Protein AF-A0A9Q6PT42-F1 (afdb_monomer_lite)

Sequence (121 aa):
MTYSHLHYINTSYSLQDLCFAALAHQQTSYFKNTTYASDKLLELLNSPTYSALALKICPPNGKDVRTRDLRHYACHGHEDDYKKSDSGLFLNAVDKKNEKLFRVMYLFDCLVRSPCQTRIY

Structure (mmCIF, N/CA/C/O backbone):
data_AF-A0A9Q6PT42-F1
#
_entry.id   AF-A0A9Q6PT42-F1
#
loop_
_atom_site.group_PDB
_atom_site.id
_atom_site.type_symbol
_atom_site.label_atom_id
_atom_site.label_alt_id
_atom_site.label_comp_id
_atom_site.label_asym_id
_atom_site.label_entity_id
_atom_site.label_seq_id
_atom_site.pdbx_PDB_ins_code
_atom_site.Cartn_x
_atom_site.Cartn_y
_atom_site.Cartn_z
_atom_site.occupancy
_atom_site.B_iso_or_equiv
_atom_site.auth_seq_id
_atom_site.auth_comp_id
_atom_site.auth_asym_id
_atom_site.auth_atom_id
_atom_site.pdbx_PDB_model_num
ATOM 1 N N . MET A 1 1 ? 7.443 31.179 -5.798 1.00 32.47 1 MET A N 1
ATOM 2 C CA . MET A 1 1 ? 5.988 31.015 -5.601 1.00 32.47 1 MET A CA 1
ATOM 3 C C . MET A 1 1 ? 5.565 29.715 -6.263 1.00 32.47 1 MET A C 1
ATOM 5 O O . MET A 1 1 ? 5.899 29.479 -7.414 1.00 32.47 1 MET A O 1
ATOM 9 N N . THR A 1 2 ? 4.970 28.838 -5.465 1.00 45.47 2 THR A N 1
ATOM 10 C CA . THR A 1 2 ? 4.731 27.404 -5.673 1.00 45.47 2 THR A CA 1
ATOM 11 C C . THR A 1 2 ? 3.389 27.149 -6.356 1.00 45.47 2 THR A C 1
ATOM 13 O O . THR A 1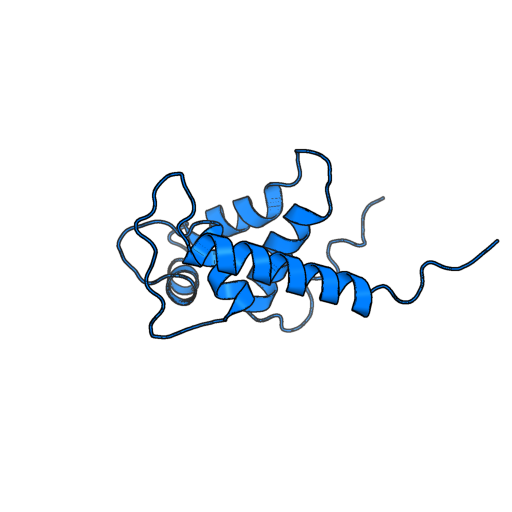 2 ? 2.368 27.314 -5.702 1.00 45.47 2 THR A O 1
ATOM 16 N N . TYR A 1 3 ? 3.372 26.716 -7.622 1.00 38.09 3 TYR A N 1
ATOM 17 C CA . TYR A 1 3 ? 2.129 26.283 -8.293 1.00 38.09 3 TYR A CA 1
ATOM 18 C C . TYR A 1 3 ? 2.316 25.153 -9.323 1.00 38.09 3 TYR A C 1
ATOM 20 O O . TYR A 1 3 ? 1.521 25.011 -10.242 1.00 38.09 3 TYR A O 1
ATOM 28 N N . SER A 1 4 ? 3.326 24.297 -9.164 1.00 41.16 4 SER A N 1
ATOM 29 C CA . SER A 1 4 ? 3.508 23.114 -10.029 1.00 41.16 4 SER A CA 1
ATOM 30 C C . SER A 1 4 ? 3.043 21.799 -9.385 1.00 41.16 4 SER A C 1
ATOM 32 O O . SER A 1 4 ? 2.838 20.819 -10.088 1.00 41.16 4 SER A O 1
ATOM 34 N N . HIS A 1 5 ? 2.820 21.764 -8.065 1.00 43.16 5 HIS A N 1
ATOM 35 C CA . HIS A 1 5 ? 2.517 20.520 -7.333 1.00 43.16 5 HIS A CA 1
ATOM 36 C C . HIS A 1 5 ? 1.027 20.148 -7.271 1.00 43.16 5 HIS A C 1
ATOM 38 O O . HIS A 1 5 ? 0.699 19.006 -6.968 1.00 43.16 5 HIS A O 1
ATOM 44 N N . LEU A 1 6 ? 0.120 21.079 -7.585 1.00 40.19 6 LEU A N 1
ATOM 45 C CA . LEU A 1 6 ? -1.329 20.824 -7.583 1.00 40.19 6 LEU A CA 1
ATOM 46 C C . LEU A 1 6 ? -1.883 20.420 -8.956 1.00 40.19 6 LEU A C 1
ATOM 48 O O . LEU A 1 6 ? -3.043 20.032 -9.056 1.00 40.19 6 LEU A O 1
ATOM 52 N N . HIS A 1 7 ? -1.055 20.432 -10.004 1.00 39.53 7 HIS A N 1
ATOM 53 C CA . HIS A 1 7 ? -1.485 20.033 -11.345 1.00 39.53 7 HIS A CA 1
ATOM 54 C C . HIS A 1 7 ? -1.562 18.505 -11.537 1.00 39.53 7 HIS A C 1
ATOM 56 O O . HIS A 1 7 ? -1.942 18.041 -12.608 1.00 39.53 7 HIS A O 1
ATOM 62 N N . TYR A 1 8 ? -1.224 17.722 -10.505 1.00 45.16 8 TYR A N 1
ATOM 63 C CA . TYR A 1 8 ? -1.304 16.260 -10.530 1.00 45.16 8 TYR A CA 1
ATOM 64 C C . TYR A 1 8 ? -2.700 15.727 -10.162 1.00 45.16 8 TYR A C 1
ATOM 66 O O . TYR A 1 8 ? -2.993 14.570 -10.412 1.00 45.16 8 TYR A O 1
ATOM 74 N N . ILE A 1 9 ? -3.589 16.534 -9.569 1.00 43.75 9 ILE A N 1
ATOM 75 C CA . ILE A 1 9 ? -4.862 16.020 -9.016 1.00 43.75 9 ILE A CA 1
ATOM 76 C C . ILE A 1 9 ? -6.035 16.161 -10.006 1.00 43.75 9 ILE A C 1
ATOM 78 O O . ILE A 1 9 ? -7.144 15.723 -9.718 1.00 43.75 9 ILE A O 1
ATOM 82 N N . ASN A 1 10 ? -5.824 16.717 -11.205 1.00 49.84 10 ASN A N 1
ATOM 83 C CA . ASN A 1 10 ? -6.916 16.946 -12.152 1.00 49.84 10 ASN A CA 1
ATOM 84 C C . ASN A 1 10 ? -6.737 16.156 -13.453 1.00 49.84 10 ASN A C 1
ATOM 86 O O . ASN A 1 10 ? -6.092 16.643 -14.372 1.00 49.84 10 ASN A O 1
ATOM 90 N N . THR A 1 11 ? -7.262 14.922 -13.451 1.00 40.72 11 THR A N 1
ATOM 91 C CA . THR A 1 11 ? -8.186 14.301 -14.431 1.00 40.72 11 THR A CA 1
ATOM 92 C C . THR A 1 11 ? -8.125 12.770 -14.272 1.00 40.72 11 THR A C 1
ATOM 94 O O . THR A 1 11 ? -7.146 12.150 -14.664 1.00 40.72 11 THR A O 1
ATOM 97 N N . SER A 1 12 ? -9.167 12.166 -13.686 1.00 53.75 12 SER A N 1
ATOM 98 C CA . SER A 1 12 ? -9.442 10.710 -13.659 1.00 53.75 12 SER A CA 1
ATOM 99 C C . SER A 1 12 ? -8.320 9.772 -13.179 1.00 53.75 12 SER A C 1
ATOM 101 O O . SER A 1 12 ? -8.078 8.734 -13.789 1.00 53.75 12 SER A O 1
ATOM 103 N N . TYR A 1 13 ? -7.654 10.090 -12.069 1.00 65.38 13 TYR A N 1
ATOM 104 C CA . TYR A 1 13 ? -6.670 9.181 -11.473 1.00 65.38 13 TYR A CA 1
ATOM 105 C C . TYR A 1 13 ? -7.349 8.034 -10.718 1.00 65.38 13 TYR A C 1
ATOM 107 O O . TYR A 1 13 ? -8.258 8.256 -9.911 1.00 65.38 13 TYR A O 1
ATOM 115 N N . SER A 1 14 ? -6.904 6.800 -10.968 1.00 85.38 14 SER A N 1
ATOM 116 C CA . SER A 1 14 ? -7.358 5.639 -10.204 1.00 85.38 14 SER A CA 1
ATOM 117 C C . SER A 1 14 ? -6.853 5.722 -8.756 1.00 85.38 14 SER A C 1
ATOM 119 O O . SER A 1 14 ? -5.872 6.403 -8.453 1.00 85.38 14 SER A O 1
ATOM 121 N N . LEU A 1 15 ? -7.489 4.993 -7.828 1.00 86.12 15 LEU A N 1
ATOM 122 C CA . LEU A 1 15 ? -6.986 4.888 -6.448 1.00 86.12 15 LEU A CA 1
ATOM 123 C C . LEU A 1 15 ? -5.540 4.356 -6.414 1.00 86.12 15 LEU A C 1
ATOM 125 O O . LEU A 1 15 ? -4.776 4.699 -5.514 1.00 86.12 15 LEU A O 1
ATOM 129 N N . GLN A 1 16 ? -5.163 3.539 -7.403 1.00 89.25 16 GLN A N 1
ATOM 130 C CA . GLN A 1 16 ? -3.814 3.001 -7.551 1.00 89.25 16 GLN A CA 1
ATOM 131 C C . GLN A 1 16 ? -2.820 4.112 -7.897 1.00 89.25 16 GLN A C 1
ATOM 133 O O . GLN A 1 16 ? -1.783 4.221 -7.242 1.00 89.25 16 GLN A O 1
ATOM 138 N N . ASP A 1 17 ? -3.175 4.987 -8.841 1.00 85.75 17 ASP A N 1
ATOM 139 C CA . ASP A 1 17 ? -2.356 6.147 -9.211 1.00 85.75 17 ASP A CA 1
ATOM 140 C C . ASP A 1 17 ? -2.204 7.126 -8.046 1.00 85.75 17 ASP A C 1
ATOM 142 O O . ASP A 1 17 ? -1.112 7.638 -7.804 1.00 85.75 17 ASP A O 1
ATOM 146 N N . LEU A 1 18 ? -3.274 7.344 -7.273 1.00 86.69 18 LEU A N 1
ATOM 147 C CA . LEU A 1 18 ? -3.221 8.179 -6.074 1.00 86.69 18 LEU A CA 1
ATOM 148 C C . LEU A 1 18 ? -2.232 7.614 -5.042 1.00 86.69 18 LEU A C 1
ATOM 150 O O . LEU A 1 18 ? -1.420 8.360 -4.492 1.00 86.69 18 LEU A O 1
ATOM 154 N N . CYS A 1 19 ? -2.267 6.297 -4.804 1.00 88.50 19 CYS A N 1
ATOM 155 C CA . CYS A 1 19 ? -1.316 5.627 -3.915 1.00 88.50 19 CYS A CA 1
ATOM 156 C C . CYS A 1 19 ? 0.117 5.751 -4.444 1.00 88.50 19 CYS A C 1
ATOM 158 O O . CYS A 1 19 ? 1.033 6.067 -3.681 1.00 88.50 19 CYS A O 1
ATOM 160 N N . PHE A 1 20 ? 0.311 5.538 -5.748 1.00 86.81 20 PHE A N 1
ATOM 161 C CA . PHE A 1 20 ? 1.615 5.660 -6.388 1.00 86.81 20 PHE A CA 1
ATOM 162 C C . PHE A 1 20 ? 2.174 7.076 -6.246 1.00 86.81 20 PHE A C 1
ATOM 164 O O . PHE A 1 20 ? 3.300 7.241 -5.789 1.00 86.81 20 PHE A O 1
ATOM 171 N N . ALA A 1 21 ? 1.379 8.099 -6.552 1.00 83.44 21 ALA A N 1
ATOM 172 C CA . ALA A 1 21 ? 1.779 9.498 -6.478 1.00 83.44 21 ALA A CA 1
ATOM 173 C C . ALA A 1 21 ? 2.124 9.944 -5.054 1.00 83.44 21 ALA A C 1
ATOM 175 O O . ALA A 1 21 ? 3.158 10.580 -4.836 1.00 83.44 21 ALA A O 1
ATOM 176 N N . ALA A 1 22 ? 1.294 9.565 -4.076 1.00 83.88 22 ALA A N 1
ATOM 177 C CA . ALA A 1 22 ? 1.534 9.876 -2.670 1.00 83.88 22 ALA A CA 1
ATOM 178 C C . ALA A 1 22 ? 2.858 9.274 -2.169 1.00 83.88 22 ALA A C 1
ATOM 180 O O . ALA A 1 22 ? 3.590 9.924 -1.422 1.00 83.88 22 ALA A O 1
ATOM 181 N N . LEU A 1 23 ? 3.194 8.058 -2.614 1.00 83.56 23 LEU A N 1
ATOM 182 C CA . LEU A 1 23 ? 4.443 7.370 -2.271 1.00 83.56 23 LEU A CA 1
ATOM 183 C C . LEU A 1 23 ? 5.649 7.854 -3.095 1.00 83.56 23 LEU A C 1
ATOM 185 O O . LEU A 1 23 ? 6.767 7.901 -2.588 1.00 83.56 23 LEU A O 1
ATOM 189 N N . ALA A 1 24 ? 5.451 8.223 -4.358 1.00 78.88 24 ALA A N 1
ATOM 190 C CA . ALA A 1 24 ? 6.487 8.766 -5.234 1.00 78.88 24 ALA A CA 1
ATOM 191 C C . ALA A 1 24 ? 6.992 10.119 -4.716 1.00 78.88 24 ALA A C 1
ATOM 193 O O . ALA A 1 24 ? 8.199 10.368 -4.686 1.00 78.88 24 ALA A O 1
ATOM 194 N N . HIS A 1 25 ? 6.081 10.949 -4.200 1.00 66.62 25 HIS A N 1
ATOM 195 C CA . HIS A 1 25 ? 6.414 12.214 -3.545 1.00 66.62 25 HIS A CA 1
ATOM 196 C C . HIS A 1 25 ? 7.330 12.034 -2.318 1.00 66.62 25 HIS A C 1
ATOM 198 O O . HIS A 1 25 ? 8.057 12.952 -1.949 1.00 66.62 25 HIS A O 1
ATOM 204 N N . GLN A 1 26 ? 7.339 10.848 -1.703 1.00 62.97 26 GLN A N 1
ATOM 205 C CA . GLN A 1 26 ? 8.213 10.521 -0.576 1.00 62.97 26 GLN A CA 1
ATOM 206 C C . GLN A 1 26 ? 9.667 10.231 -1.010 1.00 62.97 26 GLN A C 1
ATOM 208 O O . GLN A 1 26 ? 10.580 10.331 -0.192 1.00 62.97 26 GLN A O 1
ATOM 213 N N . GLN A 1 27 ? 9.909 9.859 -2.277 1.00 54.03 27 GLN A N 1
ATOM 214 C CA . GLN A 1 27 ? 11.229 9.427 -2.770 1.00 54.03 27 GLN A CA 1
ATOM 215 C C . GLN A 1 27 ? 12.051 10.514 -3.479 1.00 54.03 27 GLN A C 1
ATOM 217 O O . GLN A 1 27 ? 13.260 10.344 -3.628 1.00 54.03 27 GLN A O 1
ATOM 222 N N . THR A 1 28 ? 11.451 11.633 -3.893 1.00 49.78 28 THR A N 1
ATOM 223 C CA . THR A 1 28 ? 12.165 12.742 -4.563 1.00 49.78 28 THR A CA 1
ATOM 224 C C . THR A 1 28 ? 13.122 13.498 -3.639 1.00 49.78 28 THR A C 1
ATOM 226 O O . THR A 1 28 ? 14.028 14.182 -4.114 1.00 49.78 28 THR A O 1
ATOM 229 N N . SER A 1 29 ? 12.962 13.389 -2.320 1.00 43.06 29 SER A N 1
ATOM 230 C CA . SER A 1 29 ? 13.798 14.103 -1.362 1.00 43.06 29 SER A CA 1
ATOM 231 C C . SER A 1 29 ? 14.830 13.179 -0.721 1.00 43.06 29 SER A C 1
ATOM 233 O O . SER A 1 29 ? 14.538 12.438 0.214 1.00 43.06 29 SER A O 1
ATOM 235 N N . TYR A 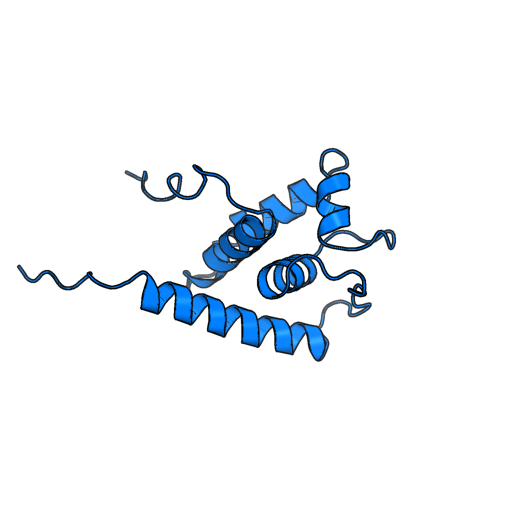1 30 ? 16.089 13.356 -1.116 1.00 43.53 30 TYR A N 1
ATOM 236 C CA . TYR A 1 30 ? 17.273 12.958 -0.339 1.00 43.53 30 TYR A CA 1
ATOM 237 C C . TYR A 1 30 ? 17.344 13.629 1.059 1.00 43.53 30 TYR A C 1
ATOM 239 O O . TYR A 1 30 ? 18.272 13.377 1.825 1.00 43.53 30 TYR A O 1
ATOM 247 N N . PHE A 1 31 ? 16.362 14.467 1.419 1.00 37.91 31 PHE A N 1
ATOM 248 C CA . PHE A 1 31 ? 16.264 15.202 2.676 1.00 37.91 31 PHE A CA 1
ATOM 249 C C . PHE A 1 31 ? 15.002 14.809 3.465 1.00 37.91 31 PHE A C 1
ATOM 251 O O . PHE A 1 31 ? 13.892 14.773 2.947 1.00 37.91 31 PHE A O 1
ATOM 258 N N . LYS A 1 32 ? 15.213 14.533 4.752 1.00 40.66 32 LYS A N 1
ATOM 259 C CA . LYS A 1 32 ? 14.377 13.828 5.743 1.00 40.66 32 LYS A CA 1
ATOM 260 C C . LYS A 1 32 ? 12.935 14.315 6.044 1.00 40.66 32 LYS A C 1
ATOM 262 O O . LYS A 1 32 ? 12.384 13.817 7.014 1.00 40.66 32 LYS A O 1
ATOM 267 N N . ASN A 1 33 ? 12.286 15.205 5.282 1.00 41.34 33 ASN A N 1
ATOM 268 C CA . ASN A 1 33 ? 11.073 15.904 5.774 1.00 41.34 33 ASN A CA 1
ATOM 269 C C . ASN A 1 33 ? 9.828 15.950 4.849 1.00 41.34 33 ASN A C 1
ATOM 271 O O . ASN A 1 33 ? 8.969 16.804 5.046 1.00 41.34 33 ASN A O 1
ATOM 275 N N . THR A 1 34 ? 9.657 15.057 3.871 1.00 45.34 34 THR A N 1
ATOM 276 C CA . THR A 1 34 ? 8.455 15.043 2.991 1.00 45.34 34 THR A CA 1
ATOM 277 C C . THR A 1 34 ? 7.508 13.864 3.247 1.00 45.34 34 THR A C 1
ATOM 279 O O . THR A 1 34 ? 6.785 13.423 2.356 1.00 45.34 34 THR A O 1
ATOM 282 N N . THR A 1 35 ? 7.434 13.393 4.492 1.00 54.53 35 THR A N 1
ATOM 283 C CA . THR A 1 35 ? 6.488 12.360 4.961 1.00 54.53 35 THR A CA 1
ATOM 284 C C . THR A 1 35 ? 5.006 12.762 4.802 1.00 54.53 35 THR A C 1
ATOM 286 O O . THR A 1 35 ? 4.110 11.948 4.970 1.00 54.53 35 THR A O 1
ATOM 289 N N . TYR A 1 36 ? 4.714 14.008 4.414 1.00 67.25 36 TYR A N 1
ATOM 290 C CA . TYR A 1 36 ? 3.377 14.595 4.497 1.00 67.25 36 TYR A CA 1
ATOM 291 C C . TYR A 1 36 ? 2.310 13.921 3.620 1.00 67.25 36 TYR A C 1
ATOM 293 O O . TYR A 1 36 ? 1.202 13.700 4.093 1.00 67.25 36 TYR A O 1
ATOM 301 N N . ALA A 1 37 ? 2.601 13.594 2.357 1.00 77.00 37 ALA A N 1
ATOM 302 C CA . ALA A 1 37 ? 1.561 13.132 1.428 1.00 77.00 37 ALA A CA 1
ATOM 303 C C . ALA A 1 37 ? 1.095 11.699 1.731 1.00 77.00 37 ALA A C 1
ATOM 305 O O . ALA A 1 37 ? -0.106 11.442 1.808 1.00 77.00 37 ALA A O 1
ATOM 306 N N . SER A 1 38 ? 2.039 10.777 1.948 1.00 80.88 38 SER A N 1
ATOM 307 C CA . SER A 1 38 ? 1.725 9.402 2.339 1.00 80.88 38 SER A CA 1
ATOM 308 C C . SER A 1 38 ? 1.085 9.345 3.722 1.00 80.88 38 SER A C 1
ATOM 310 O O . SER A 1 38 ? 0.114 8.617 3.897 1.00 80.88 38 SER A O 1
ATOM 312 N N . ASP A 1 39 ? 1.575 10.132 4.684 1.00 85.62 39 ASP A N 1
ATOM 313 C CA . ASP A 1 39 ? 1.027 10.132 6.043 1.00 85.62 39 ASP A CA 1
ATOM 314 C C . ASP A 1 39 ? -0.384 10.715 6.068 1.00 85.62 39 ASP A C 1
ATOM 316 O O . ASP A 1 39 ? -1.264 10.149 6.710 1.00 85.62 39 ASP A O 1
ATOM 320 N N . LYS A 1 40 ? -0.642 11.787 5.305 1.00 86.50 40 LYS A N 1
ATOM 321 C CA . LYS A 1 40 ? -1.994 12.337 5.154 1.00 86.50 40 LYS A CA 1
ATOM 322 C C . LYS A 1 40 ? -2.935 11.370 4.457 1.00 86.50 40 LYS A C 1
ATOM 324 O O . LYS A 1 40 ? -4.085 11.250 4.868 1.00 86.50 40 LYS A O 1
ATOM 329 N N . LEU A 1 41 ? -2.465 10.661 3.433 1.00 89.25 41 LEU A N 1
ATOM 330 C CA . LEU A 1 41 ? -3.269 9.628 2.790 1.00 89.25 41 LEU A CA 1
ATOM 331 C C . LEU A 1 41 ? -3.600 8.497 3.774 1.00 89.25 41 LEU A C 1
ATOM 333 O O . LEU A 1 41 ? -4.742 8.051 3.815 1.00 89.25 41 LEU A O 1
ATOM 337 N N . LEU A 1 42 ? -2.643 8.072 4.602 1.00 90.31 42 LEU A N 1
ATOM 338 C CA . LEU A 1 42 ? -2.882 7.077 5.649 1.00 90.31 42 LEU A CA 1
ATOM 339 C C . LEU A 1 42 ? -3.859 7.582 6.715 1.00 90.31 42 LEU A C 1
ATOM 341 O O . LEU A 1 42 ? -4.768 6.848 7.084 1.00 90.31 42 LEU A O 1
ATOM 345 N N . GLU A 1 43 ? -3.716 8.824 7.178 1.00 90.75 43 GLU A N 1
ATOM 346 C CA . GLU A 1 43 ? -4.642 9.459 8.126 1.00 90.75 43 GLU A CA 1
ATOM 347 C C . GLU A 1 43 ? -6.073 9.481 7.571 1.00 90.75 43 GLU A C 1
ATOM 349 O O . GLU A 1 43 ? -7.017 9.113 8.269 1.00 90.75 43 GLU A O 1
ATOM 354 N N . LEU A 1 44 ? -6.234 9.845 6.294 1.00 90.62 44 LEU A N 1
ATOM 355 C CA . LEU A 1 44 ? -7.532 9.836 5.625 1.00 90.62 44 LEU A CA 1
ATOM 356 C C . LEU A 1 44 ? -8.091 8.417 5.511 1.00 90.62 44 LEU A C 1
ATOM 358 O O . LEU A 1 44 ? -9.231 8.191 5.895 1.00 90.62 44 LEU A O 1
ATOM 362 N N . LEU A 1 45 ? -7.309 7.452 5.026 1.00 90.62 45 LEU A N 1
ATOM 363 C CA . LEU A 1 45 ? -7.774 6.074 4.835 1.00 90.62 45 LEU A CA 1
ATOM 364 C C . LEU A 1 45 ? -8.117 5.371 6.151 1.00 90.62 45 LEU A C 1
ATOM 366 O O . LEU A 1 45 ? -9.038 4.561 6.184 1.00 90.62 45 LEU A O 1
ATOM 370 N N . ASN A 1 46 ? -7.411 5.700 7.230 1.00 90.69 46 ASN A N 1
ATOM 371 C CA . ASN A 1 46 ? -7.687 5.163 8.562 1.00 90.69 46 ASN A CA 1
ATOM 372 C C . ASN A 1 46 ? -8.788 5.936 9.304 1.00 90.69 46 ASN A C 1
ATOM 374 O O . ASN A 1 46 ? -9.189 5.545 10.398 1.00 90.69 46 ASN A O 1
ATOM 378 N N . SER A 1 47 ? -9.322 7.006 8.712 1.00 89.69 47 SER A N 1
ATOM 379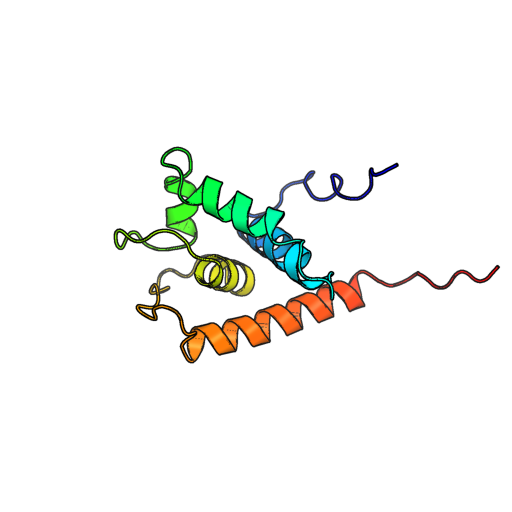 C CA . SER A 1 47 ? -10.518 7.673 9.214 1.00 89.69 47 SER A CA 1
ATOM 380 C C . SER A 1 47 ? -11.781 6.877 8.850 1.00 89.69 47 SER A C 1
ATOM 382 O O . SER A 1 47 ? -11.892 6.385 7.720 1.00 89.69 47 SER A O 1
ATOM 384 N N . PRO A 1 48 ? -12.795 6.810 9.740 1.00 86.81 48 PRO A N 1
ATOM 385 C CA . PRO A 1 48 ? -14.065 6.135 9.459 1.00 86.81 48 PRO A CA 1
ATOM 386 C C . PRO A 1 48 ? -14.718 6.587 8.147 1.00 86.81 48 PRO A C 1
ATOM 388 O O . PRO A 1 48 ? -15.311 5.774 7.434 1.00 86.81 48 PRO A O 1
ATOM 391 N N . THR A 1 49 ? -14.549 7.869 7.803 1.00 90.50 49 THR A N 1
ATOM 392 C CA . THR A 1 49 ? -15.093 8.509 6.599 1.00 90.50 49 THR A CA 1
ATOM 393 C C . THR A 1 49 ? -14.658 7.821 5.305 1.00 90.50 49 THR A C 1
ATOM 395 O O . THR A 1 49 ? -15.441 7.755 4.361 1.00 90.50 49 THR A O 1
ATOM 398 N N . TYR A 1 50 ? -13.437 7.280 5.252 1.00 87.31 50 TYR A N 1
ATOM 399 C CA . TYR A 1 50 ? -12.873 6.668 4.042 1.00 87.31 50 TYR A CA 1
ATOM 400 C C . TYR A 1 50 ? -12.630 5.162 4.187 1.00 87.31 50 TYR A C 1
ATOM 402 O O . TYR A 1 50 ? -11.925 4.564 3.371 1.00 87.31 50 TYR A O 1
ATOM 410 N N . SER A 1 51 ? -13.274 4.526 5.168 1.00 84.00 51 SER A N 1
ATOM 411 C CA . SER A 1 51 ? -13.200 3.080 5.409 1.00 84.00 51 SER A CA 1
ATOM 412 C C . SER A 1 51 ? -13.470 2.246 4.149 1.00 84.00 51 SER A C 1
ATOM 414 O O . SER A 1 51 ? -12.742 1.300 3.866 1.00 84.00 51 SER A O 1
ATOM 416 N N . ALA A 1 52 ? -14.438 2.640 3.316 1.00 86.38 52 ALA A N 1
ATOM 417 C CA . ALA A 1 52 ? -14.727 1.960 2.052 1.00 86.38 52 ALA A CA 1
ATOM 418 C C . ALA A 1 52 ? -13.557 1.991 1.046 1.00 86.38 52 ALA A C 1
ATOM 420 O O . ALA A 1 52 ? -13.378 1.041 0.286 1.00 86.38 52 ALA A O 1
ATOM 421 N N . LEU A 1 53 ? -12.748 3.059 1.027 1.00 87.94 53 LEU A N 1
ATOM 422 C CA . LEU A 1 53 ? -11.539 3.129 0.196 1.00 87.94 53 LEU A CA 1
ATOM 423 C C . LEU A 1 53 ? -10.408 2.298 0.797 1.00 87.94 53 LEU A C 1
ATOM 425 O O . LEU A 1 53 ? -9.704 1.611 0.060 1.00 87.94 53 LEU A O 1
ATOM 429 N N . ALA A 1 54 ? -10.268 2.312 2.123 1.00 88.62 54 ALA A N 1
ATOM 430 C CA . ALA A 1 54 ? -9.300 1.476 2.822 1.00 88.62 54 ALA A CA 1
ATOM 431 C C . ALA A 1 54 ? -9.516 -0.016 2.530 1.00 88.62 54 ALA A C 1
ATOM 433 O O . ALA A 1 54 ? -8.545 -0.718 2.259 1.00 88.62 54 ALA A O 1
ATOM 434 N N . LEU A 1 55 ? -10.774 -0.469 2.476 1.00 87.44 55 LEU A N 1
ATOM 435 C CA . LEU A 1 55 ? -11.131 -1.855 2.143 1.00 87.44 55 LEU A CA 1
ATOM 436 C C . LEU A 1 55 ? -10.702 -2.284 0.736 1.00 87.44 55 LEU A C 1
ATOM 438 O O . LEU A 1 55 ? -10.422 -3.459 0.518 1.00 87.44 55 LEU A O 1
ATOM 442 N N . LYS A 1 56 ? -10.623 -1.348 -0.219 1.00 87.44 56 LYS A N 1
ATOM 443 C CA . LYS A 1 56 ? -10.114 -1.645 -1.569 1.00 87.44 56 LYS A CA 1
ATOM 444 C C . LYS A 1 56 ? -8.609 -1.904 -1.571 1.00 87.44 56 LYS A C 1
ATOM 446 O O . LYS A 1 56 ? -8.125 -2.655 -2.411 1.00 87.44 56 LYS A O 1
ATOM 451 N N . ILE A 1 57 ? -7.889 -1.267 -0.648 1.00 88.06 57 ILE A N 1
ATOM 452 C CA . ILE A 1 57 ? -6.427 -1.320 -0.536 1.00 88.06 57 ILE A CA 1
ATOM 453 C C . ILE A 1 57 ? -5.990 -2.501 0.327 1.00 88.06 57 ILE A C 1
ATOM 455 O O . ILE A 1 57 ? -5.005 -3.169 0.027 1.00 88.06 57 ILE A O 1
ATOM 459 N N . CYS A 1 58 ? -6.685 -2.732 1.437 1.00 85.75 58 CYS A N 1
ATOM 460 C CA . CYS A 1 58 ? -6.317 -3.727 2.425 1.00 85.75 58 CYS A CA 1
ATOM 461 C C . CYS A 1 58 ? -7.582 -4.367 3.013 1.00 85.75 58 CYS A C 1
ATOM 463 O O . CYS A 1 58 ? -8.473 -3.638 3.455 1.00 85.75 58 CYS A O 1
ATOM 465 N N . PRO A 1 59 ? -7.670 -5.708 3.063 1.00 77.62 59 PRO A N 1
ATOM 466 C CA . PRO A 1 59 ? -8.840 -6.379 3.609 1.00 77.62 59 PRO A CA 1
ATOM 467 C C . PRO A 1 59 ? -9.048 -6.066 5.104 1.00 77.62 59 PRO A C 1
ATOM 469 O O . PRO A 1 59 ? -8.081 -5.807 5.838 1.00 77.62 59 PRO A O 1
ATOM 472 N N . PRO A 1 60 ? -10.306 -6.103 5.582 1.00 67.44 60 PRO A N 1
ATOM 473 C CA . PRO A 1 60 ? -10.652 -5.772 6.957 1.00 67.44 60 PRO A CA 1
ATOM 474 C C . PRO A 1 60 ? -10.198 -6.867 7.919 1.00 67.44 60 PRO A C 1
ATOM 476 O O . PRO A 1 60 ? -10.927 -7.807 8.213 1.00 67.44 60 PRO A O 1
ATOM 479 N N . ASN A 1 61 ? -9.004 -6.697 8.478 1.00 69.75 61 ASN A N 1
ATOM 480 C CA . ASN A 1 61 ? -8.487 -7.566 9.540 1.00 69.75 61 ASN A CA 1
ATOM 481 C C . ASN A 1 61 ? -8.461 -6.841 10.899 1.00 69.75 61 ASN A C 1
ATOM 483 O O . ASN A 1 61 ? -7.668 -7.190 11.771 1.00 69.75 61 ASN A O 1
ATOM 487 N N . GLY A 1 62 ? -9.249 -5.767 11.051 1.00 63.62 62 GLY A N 1
ATOM 488 C CA . GLY A 1 62 ? -9.238 -4.901 12.239 1.00 63.62 62 GLY A CA 1
ATOM 489 C C . GLY A 1 62 ? -7.941 -4.102 12.430 1.00 63.62 62 GLY A C 1
ATOM 490 O O . GLY A 1 62 ? -7.675 -3.629 13.529 1.00 63.62 62 GLY A O 1
ATOM 491 N N . LYS A 1 63 ? -7.110 -3.982 11.383 1.00 72.62 63 LYS A N 1
ATOM 492 C CA . LYS A 1 63 ? -5.814 -3.287 11.414 1.00 72.62 63 LYS A CA 1
ATOM 493 C C . LYS A 1 63 ? -5.790 -2.147 10.401 1.00 72.62 63 LYS A C 1
ATOM 495 O O . LYS A 1 63 ? -6.065 -2.394 9.225 1.00 72.62 63 LYS A O 1
ATOM 500 N N . ASP A 1 64 ? -5.323 -0.983 10.831 1.00 86.94 64 ASP A N 1
ATOM 501 C CA . ASP A 1 64 ? -5.121 0.222 10.016 1.00 86.94 64 ASP A CA 1
ATOM 502 C C . ASP A 1 64 ? -4.281 -0.032 8.760 1.00 86.94 64 ASP A C 1
ATOM 504 O O . ASP A 1 64 ? -3.330 -0.823 8.776 1.00 86.94 64 ASP A O 1
ATOM 508 N N . VAL A 1 65 ? -4.618 0.640 7.660 1.00 89.38 65 VAL A N 1
ATOM 509 C CA . VAL A 1 65 ? -3.817 0.693 6.432 1.00 89.38 65 VAL A CA 1
ATOM 510 C C . VAL A 1 65 ? -2.440 1.258 6.767 1.00 89.38 65 VAL A C 1
ATOM 512 O O . VAL A 1 65 ? -2.311 2.257 7.475 1.00 89.38 65 VAL A O 1
ATOM 515 N N . ARG A 1 66 ? -1.395 0.610 6.248 1.00 89.25 66 ARG A N 1
ATOM 516 C CA . ARG A 1 66 ? 0.010 0.998 6.426 1.00 89.25 66 ARG A CA 1
ATOM 517 C C . ARG A 1 66 ? 0.615 1.411 5.091 1.00 89.25 66 ARG A C 1
ATOM 519 O O . ARG A 1 66 ? 0.170 0.976 4.032 1.00 89.25 66 ARG A O 1
ATOM 526 N N . THR A 1 67 ? 1.736 2.131 5.127 1.00 88.31 67 THR A N 1
ATOM 527 C CA . THR A 1 67 ? 2.500 2.515 3.922 1.00 88.31 67 THR A CA 1
ATOM 528 C C . THR A 1 67 ? 2.838 1.322 3.020 1.00 88.31 67 THR A C 1
ATOM 530 O O . THR A 1 67 ? 2.875 1.449 1.801 1.00 88.31 67 THR A O 1
ATOM 533 N N . ARG A 1 68 ? 3.087 0.141 3.603 1.00 87.50 68 ARG A N 1
ATOM 534 C CA . ARG A 1 68 ? 3.379 -1.080 2.834 1.00 87.50 68 ARG A CA 1
ATOM 535 C C . ARG A 1 68 ? 2.157 -1.630 2.095 1.00 87.50 68 ARG A C 1
ATOM 537 O O . ARG A 1 68 ? 2.320 -2.168 1.007 1.00 87.50 68 ARG A O 1
ATOM 544 N N . ASP A 1 69 ? 0.965 -1.441 2.658 1.00 89.44 69 ASP A N 1
ATOM 545 C CA . ASP A 1 69 ? -0.298 -1.853 2.047 1.00 89.44 69 ASP A CA 1
ATOM 546 C C . ASP A 1 69 ? -0.612 -0.903 0.868 1.00 89.44 69 ASP A C 1
ATOM 548 O O . ASP A 1 69 ? -0.895 -1.359 -0.237 1.00 89.44 69 ASP A O 1
ATOM 552 N N . LEU A 1 70 ? -0.389 0.412 1.042 1.00 89.88 70 LEU A N 1
ATOM 553 C CA . LEU A 1 70 ? -0.418 1.384 -0.067 1.00 89.88 70 LEU A CA 1
ATOM 554 C C . LEU A 1 70 ? 0.561 1.024 -1.181 1.00 89.88 70 LEU A C 1
ATOM 556 O O . LEU A 1 70 ? 0.231 1.129 -2.357 1.00 89.88 70 LEU A O 1
ATOM 560 N N . ARG A 1 71 ? 1.781 0.610 -0.821 1.00 89.94 71 ARG A N 1
ATOM 561 C CA . ARG A 1 71 ? 2.814 0.261 -1.799 1.00 89.94 71 ARG A CA 1
ATOM 562 C C . ARG A 1 71 ? 2.451 -0.988 -2.587 1.00 89.94 71 ARG A C 1
ATOM 564 O O . ARG A 1 71 ? 2.683 -1.018 -3.791 1.00 89.94 71 ARG A O 1
ATOM 571 N N . HIS A 1 72 ? 1.898 -1.995 -1.913 1.00 90.12 72 HIS A N 1
ATOM 572 C CA . HIS A 1 72 ? 1.358 -3.176 -2.573 1.00 90.12 72 HIS A CA 1
ATOM 573 C C . HIS A 1 72 ? 0.309 -2.769 -3.607 1.00 90.12 72 HIS A C 1
ATOM 575 O O . HIS A 1 72 ? 0.468 -3.060 -4.789 1.00 90.12 72 HIS A O 1
ATOM 581 N N . TYR A 1 73 ? -0.700 -2.016 -3.167 1.00 90.88 73 TYR A N 1
ATOM 582 C CA . TYR A 1 73 ? -1.792 -1.571 -4.023 1.00 90.88 73 TYR A CA 1
ATOM 583 C C . TYR A 1 73 ? -1.314 -0.678 -5.175 1.00 90.88 73 TYR A C 1
ATOM 585 O O . TYR A 1 73 ? -1.795 -0.805 -6.291 1.00 90.88 73 TYR A O 1
ATOM 593 N N . ALA A 1 74 ? -0.317 0.182 -4.955 1.00 89.19 74 ALA A N 1
ATOM 594 C CA . ALA A 1 74 ? 0.283 0.989 -6.016 1.00 89.19 74 ALA A CA 1
ATOM 595 C C . ALA A 1 74 ? 0.959 0.129 -7.101 1.00 89.19 74 ALA A C 1
ATOM 597 O O . ALA A 1 74 ? 0.854 0.444 -8.284 1.00 89.19 74 ALA A O 1
ATOM 598 N N . CYS A 1 75 ? 1.645 -0.952 -6.714 1.00 87.38 75 CYS A N 1
ATOM 599 C CA . CYS A 1 75 ? 2.349 -1.823 -7.661 1.00 87.38 75 CYS A CA 1
ATOM 600 C C . CYS A 1 75 ? 1.403 -2.759 -8.418 1.00 87.38 75 CYS A C 1
ATOM 602 O O . CYS A 1 75 ? 1.602 -2.982 -9.608 1.00 87.38 75 CYS A O 1
ATOM 604 N N . HIS A 1 76 ? 0.403 -3.301 -7.722 1.00 87.38 76 HIS A N 1
ATOM 605 C CA . HIS A 1 76 ? -0.363 -4.457 -8.200 1.00 87.38 76 HIS A CA 1
ATOM 606 C C . HIS A 1 76 ? -1.856 -4.170 -8.393 1.00 87.38 76 HIS A C 1
ATOM 608 O O . HIS A 1 76 ? -2.552 -4.936 -9.046 1.00 87.38 76 HIS A O 1
ATOM 614 N N . GLY A 1 77 ? -2.356 -3.043 -7.885 1.00 85.50 77 GLY A N 1
ATOM 615 C CA . GLY A 1 77 ? -3.778 -2.718 -7.894 1.00 85.50 77 GLY A CA 1
ATOM 616 C C . GLY A 1 77 ? -4.563 -3.536 -6.869 1.00 85.50 77 GLY A C 1
ATOM 617 O O . GLY A 1 77 ? -4.034 -3.933 -5.826 1.00 85.50 77 GLY A O 1
ATOM 618 N N . HIS A 1 78 ? -5.851 -3.742 -7.151 1.00 79.81 78 HIS A N 1
ATOM 619 C CA . HIS A 1 78 ? -6.697 -4.623 -6.354 1.00 79.81 78 HIS A CA 1
ATOM 620 C C . HIS A 1 78 ? -6.433 -6.076 -6.752 1.00 79.81 78 HIS A C 1
ATOM 622 O O . HIS A 1 78 ? -6.692 -6.456 -7.891 1.00 79.81 78 HIS A O 1
ATOM 628 N N . GLU A 1 79 ? -5.940 -6.871 -5.807 1.00 73.94 79 GLU A N 1
ATOM 629 C CA . GLU A 1 79 ? -5.815 -8.319 -5.944 1.00 73.94 79 GLU A CA 1
ATOM 630 C C . GLU A 1 79 ? -6.745 -8.977 -4.923 1.00 73.94 79 GLU A C 1
ATOM 632 O O . GLU A 1 79 ? -6.659 -8.689 -3.724 1.00 73.94 79 GLU A O 1
ATOM 637 N N . ASP A 1 80 ? -7.630 -9.857 -5.392 1.00 65.88 80 ASP A N 1
ATOM 638 C CA . ASP A 1 80 ? -8.634 -10.528 -4.553 1.00 65.88 80 ASP A CA 1
ATOM 639 C C . ASP A 1 80 ? -7.999 -11.415 -3.463 1.00 65.88 80 ASP A C 1
ATOM 641 O O . ASP A 1 80 ? -8.617 -11.701 -2.436 1.00 65.88 80 ASP A O 1
ATOM 645 N N . ASP A 1 81 ? -6.754 -11.851 -3.666 1.00 69.56 81 ASP A N 1
ATOM 646 C CA . ASP A 1 81 ? -6.003 -12.717 -2.760 1.00 69.56 81 ASP A CA 1
ATOM 647 C C . ASP A 1 81 ? -4.977 -11.969 -1.894 1.00 69.56 81 ASP A C 1
ATOM 649 O O . ASP A 1 81 ? -4.249 -12.607 -1.119 1.00 69.56 81 ASP A O 1
ATOM 653 N N . TYR A 1 82 ? -4.942 -10.632 -1.954 1.00 77.06 82 TYR A N 1
ATOM 654 C CA . TYR A 1 82 ? -4.031 -9.850 -1.128 1.00 77.06 82 TYR A CA 1
ATOM 655 C C . TYR A 1 82 ? -4.281 -10.111 0.361 1.00 77.06 82 TYR A C 1
ATOM 657 O O . TYR A 1 82 ? -5.317 -9.765 0.932 1.00 77.06 82 TYR A O 1
ATOM 665 N N . LYS A 1 83 ? -3.278 -10.683 1.033 1.00 76.62 83 LYS A N 1
ATOM 666 C CA . LYS A 1 83 ? -3.285 -10.892 2.483 1.00 76.62 83 LYS A CA 1
ATOM 667 C C . LYS A 1 83 ? -2.375 -9.889 3.161 1.00 76.62 83 LYS A C 1
ATOM 669 O O . LYS A 1 83 ? -1.161 -9.869 2.943 1.00 76.62 83 LYS A O 1
ATOM 674 N N . LYS A 1 84 ? -2.966 -9.099 4.058 1.00 79.38 84 LYS A N 1
ATOM 675 C CA . LYS A 1 84 ? -2.225 -8.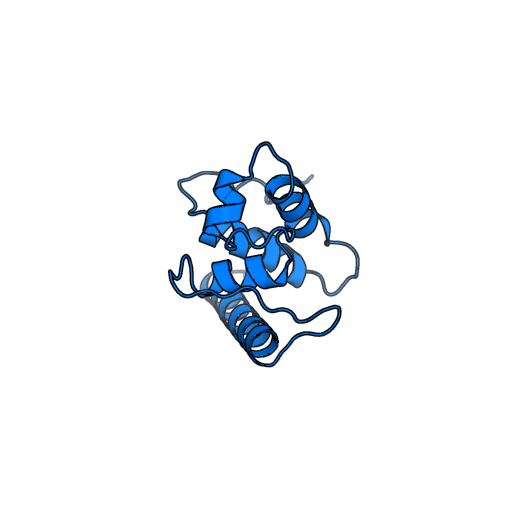179 4.919 1.00 79.38 84 LYS A CA 1
ATOM 676 C C . LYS A 1 84 ? -1.141 -8.940 5.683 1.00 79.38 84 LYS A C 1
ATOM 678 O O . LYS A 1 84 ? -1.432 -9.893 6.402 1.00 79.38 84 LYS A O 1
ATOM 683 N N . SER A 1 85 ? 0.108 -8.497 5.556 1.00 75.75 85 SER A N 1
ATOM 684 C CA . SER A 1 85 ? 1.224 -9.108 6.275 1.00 75.75 85 SER A CA 1
ATOM 685 C C . SER A 1 85 ? 1.141 -8.843 7.782 1.00 75.75 85 SER A C 1
ATOM 687 O O . SER A 1 85 ? 1.016 -7.691 8.210 1.00 75.75 85 SER A O 1
ATOM 689 N N . ASP A 1 86 ? 1.302 -9.889 8.598 1.00 73.94 86 ASP A N 1
ATOM 690 C CA . ASP A 1 86 ? 1.391 -9.785 10.068 1.00 73.94 86 ASP A CA 1
ATOM 691 C C . ASP A 1 86 ? 2.750 -9.273 10.570 1.00 73.94 86 ASP A C 1
ATOM 693 O O . ASP A 1 86 ? 3.014 -9.219 11.770 1.00 73.94 86 ASP A O 1
ATOM 697 N N . SER A 1 87 ? 3.626 -8.860 9.656 1.00 70.00 87 SE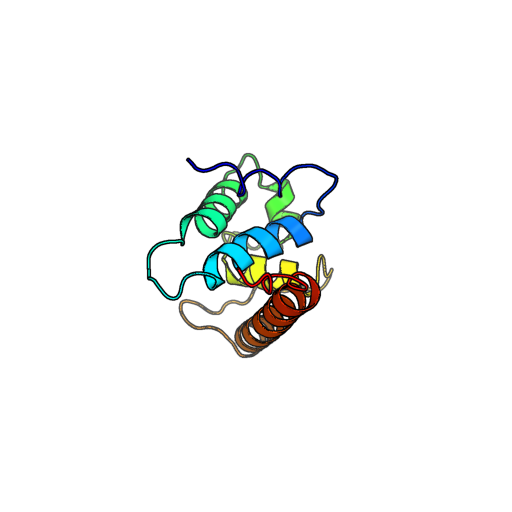R A N 1
ATOM 698 C CA . SER A 1 87 ? 4.914 -8.283 10.002 1.00 70.00 87 SER A CA 1
ATOM 699 C C . SER A 1 87 ? 4.718 -6.981 10.795 1.00 70.00 87 SER A C 1
ATOM 701 O O . SER A 1 87 ? 3.956 -6.096 10.402 1.00 70.00 87 SER A O 1
ATOM 703 N N . GLY A 1 88 ? 5.383 -6.868 11.948 1.00 71.69 88 GLY A N 1
ATOM 704 C CA . GLY A 1 88 ? 5.324 -5.685 12.809 1.00 71.69 88 GLY A CA 1
ATOM 705 C C . GLY A 1 88 ? 6.168 -4.534 12.255 1.00 71.69 88 GLY A C 1
ATOM 706 O O . GLY A 1 88 ? 5.889 -3.996 11.182 1.00 71.69 88 GLY A O 1
ATOM 707 N N . LEU A 1 89 ? 7.227 -4.163 12.976 1.00 66.69 89 LEU A N 1
ATOM 708 C CA . LEU A 1 89 ? 8.127 -3.059 12.607 1.00 66.69 89 LEU A CA 1
ATOM 709 C C . LEU A 1 89 ? 8.991 -3.349 11.366 1.00 66.69 89 LEU A C 1
ATOM 711 O O . LEU A 1 89 ? 9.377 -2.422 10.659 1.00 66.69 89 LEU A O 1
ATOM 715 N N . PHE A 1 90 ? 9.272 -4.619 11.069 1.00 75.06 90 PHE A N 1
ATOM 716 C CA . PHE A 1 90 ? 10.158 -5.015 9.972 1.00 75.06 90 PHE A CA 1
ATOM 717 C C . PHE A 1 90 ? 9.386 -5.464 8.732 1.00 75.06 90 PHE A C 1
ATOM 719 O O . PHE A 1 90 ? 8.333 -6.084 8.838 1.00 75.06 90 PHE A O 1
ATOM 726 N N . LEU A 1 91 ? 9.940 -5.191 7.548 1.00 77.75 91 LEU A N 1
ATOM 727 C CA . LEU A 1 91 ? 9.391 -5.680 6.282 1.00 77.75 91 LEU A CA 1
ATOM 728 C C . LEU A 1 91 ? 9.671 -7.177 6.117 1.00 77.75 91 LEU A C 1
ATOM 730 O O . LEU A 1 91 ? 10.812 -7.623 6.290 1.00 77.75 91 LEU A O 1
ATOM 734 N N . ASN A 1 92 ? 8.649 -7.941 5.727 1.00 84.56 92 ASN A N 1
ATOM 735 C CA . ASN A 1 92 ? 8.837 -9.334 5.325 1.00 84.56 92 ASN A CA 1
ATOM 736 C C . ASN A 1 92 ? 9.408 -9.423 3.891 1.00 84.56 92 ASN A C 1
ATOM 738 O O . ASN A 1 92 ? 9.661 -8.411 3.236 1.00 84.56 92 ASN A O 1
ATOM 742 N N . ALA A 1 93 ? 9.634 -10.639 3.390 1.00 86.06 93 ALA A N 1
ATOM 743 C CA . ALA A 1 93 ? 10.203 -10.841 2.056 1.00 86.06 93 ALA A CA 1
ATOM 744 C C . ALA A 1 93 ? 9.338 -10.246 0.923 1.00 86.06 93 ALA A C 1
ATOM 746 O O . ALA A 1 93 ? 9.881 -9.658 -0.013 1.00 86.06 93 ALA A O 1
ATOM 747 N N . VAL A 1 94 ? 8.010 -10.350 1.027 1.00 85.19 94 VAL A N 1
ATOM 748 C CA . VAL A 1 94 ? 7.058 -9.804 0.044 1.00 85.19 94 VAL A CA 1
ATOM 749 C C . VAL A 1 94 ? 7.085 -8.277 0.065 1.00 85.19 94 VAL A C 1
ATOM 751 O O . VAL A 1 94 ? 7.256 -7.641 -0.972 1.00 85.19 94 VAL A O 1
ATOM 754 N N . ASP A 1 95 ? 7.030 -7.684 1.256 1.00 84.56 95 ASP A N 1
ATOM 755 C CA . ASP A 1 95 ? 7.074 -6.239 1.459 1.00 84.56 95 ASP A CA 1
ATOM 756 C C . ASP A 1 95 ? 8.381 -5.631 0.909 1.00 84.56 95 ASP A C 1
ATOM 758 O O . ASP A 1 95 ? 8.361 -4.575 0.270 1.00 84.56 95 ASP A O 1
ATOM 762 N N . LYS A 1 96 ? 9.521 -6.316 1.103 1.00 84.25 96 LYS A N 1
ATOM 763 C CA . LYS A 1 96 ? 10.823 -5.920 0.530 1.00 84.25 96 LYS A CA 1
ATOM 764 C C . LYS A 1 96 ? 10.839 -6.018 -0.995 1.00 84.25 96 LYS A C 1
ATOM 766 O O . LYS A 1 96 ? 11.394 -5.144 -1.661 1.00 84.25 96 LYS A O 1
ATOM 771 N N . LYS A 1 97 ? 10.230 -7.064 -1.565 1.00 86.81 97 LYS A N 1
ATOM 772 C CA . LYS A 1 97 ? 10.106 -7.221 -3.022 1.00 86.81 97 LYS A CA 1
ATOM 773 C C . LYS A 1 97 ? 9.266 -6.091 -3.620 1.00 86.81 97 LYS A C 1
ATOM 775 O O . LYS A 1 97 ? 9.688 -5.492 -4.605 1.00 86.81 97 LYS A O 1
ATOM 780 N N . ASN A 1 98 ? 8.149 -5.750 -2.980 1.00 85.50 98 ASN A N 1
ATOM 781 C CA . ASN A 1 98 ? 7.289 -4.642 -3.390 1.00 85.50 98 ASN A CA 1
ATOM 782 C C . ASN A 1 98 ? 7.989 -3.290 -3.251 1.00 85.50 98 ASN A C 1
ATOM 784 O O . ASN A 1 98 ? 7.832 -2.431 -4.108 1.00 85.50 98 ASN A O 1
ATOM 788 N N . GLU A 1 99 ? 8.816 -3.098 -2.220 1.00 86.44 99 GLU A N 1
ATOM 789 C CA . GLU A 1 99 ? 9.677 -1.916 -2.132 1.00 86.44 99 GLU A CA 1
ATOM 790 C C . GLU A 1 99 ? 10.613 -1.788 -3.330 1.00 86.44 99 GLU A C 1
ATOM 792 O O . GLU A 1 99 ? 10.679 -0.729 -3.956 1.00 86.44 99 GLU A O 1
ATOM 797 N N . LYS A 1 100 ? 11.316 -2.869 -3.670 1.00 85.75 100 LYS A N 1
ATOM 798 C CA . LYS A 1 100 ? 12.236 -2.877 -4.807 1.00 85.75 100 LYS A CA 1
ATOM 799 C C . LYS A 1 100 ? 11.499 -2.622 -6.124 1.00 85.75 100 LYS A C 1
ATOM 801 O O . LYS A 1 100 ? 11.974 -1.822 -6.924 1.00 85.75 100 LYS A O 1
ATOM 806 N N . LEU A 1 101 ? 10.348 -3.263 -6.328 1.00 86.81 101 LEU A N 1
ATOM 807 C CA . LEU A 1 101 ? 9.522 -3.079 -7.521 1.00 86.81 101 LEU A CA 1
ATOM 808 C C . LEU A 1 101 ? 9.037 -1.632 -7.646 1.00 86.81 101 LEU A C 1
ATOM 810 O O . LEU A 1 101 ? 9.237 -1.014 -8.688 1.00 86.81 101 LEU A O 1
ATOM 814 N N . PHE A 1 102 ? 8.500 -1.067 -6.564 1.00 85.88 102 PHE A N 1
ATOM 815 C CA . PHE A 1 102 ? 8.038 0.317 -6.533 1.00 85.88 102 PHE A CA 1
ATOM 816 C C . PHE A 1 102 ? 9.154 1.303 -6.900 1.00 85.88 102 PHE A C 1
ATOM 818 O O . PHE A 1 102 ? 8.939 2.217 -7.689 1.00 85.88 102 PHE A O 1
ATOM 825 N N . ARG A 1 103 ? 10.374 1.100 -6.379 1.00 84.31 103 ARG A N 1
ATOM 826 C CA . ARG A 1 103 ? 11.544 1.922 -6.736 1.00 84.31 103 ARG A CA 1
ATOM 827 C C . ARG A 1 103 ? 11.880 1.845 -8.224 1.00 84.31 103 ARG A C 1
ATOM 829 O O . ARG A 1 103 ? 12.203 2.871 -8.812 1.00 84.31 103 ARG A O 1
ATOM 836 N N . VAL A 1 104 ? 11.795 0.658 -8.825 1.00 84.00 104 VAL A N 1
ATOM 837 C CA . VAL A 1 104 ? 12.023 0.473 -10.266 1.00 84.00 104 VAL A CA 1
ATOM 838 C C . VAL A 1 104 ? 10.941 1.183 -11.078 1.00 84.00 104 VAL A C 1
ATOM 840 O O . VAL A 1 104 ? 11.282 1.951 -11.970 1.00 84.00 104 VAL A O 1
ATOM 843 N N . MET A 1 105 ? 9.662 0.997 -10.740 1.00 82.25 105 MET A N 1
ATOM 844 C CA . MET A 1 105 ? 8.543 1.678 -11.411 1.00 82.25 105 MET A CA 1
ATOM 845 C C . MET A 1 105 ? 8.671 3.200 -11.325 1.00 82.25 105 MET A C 1
ATOM 847 O O . MET A 1 105 ? 8.510 3.892 -12.323 1.00 82.25 105 MET A O 1
ATOM 851 N N . TYR A 1 106 ? 9.019 3.712 -10.145 1.00 79.75 106 TYR A N 1
ATOM 852 C CA . TYR A 1 106 ? 9.269 5.132 -9.927 1.00 79.75 106 TYR A CA 1
ATOM 853 C C . TYR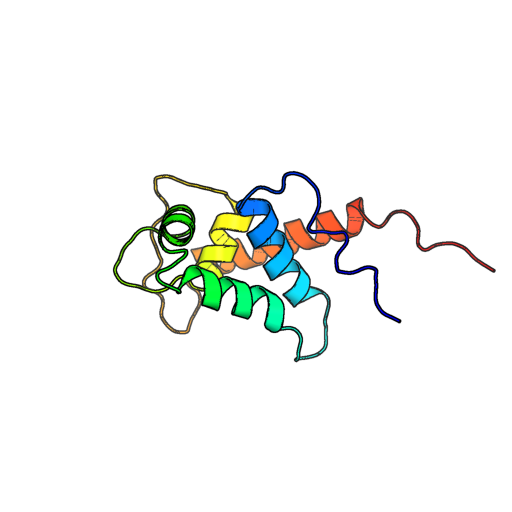 A 1 106 ? 10.436 5.655 -10.776 1.00 79.75 106 TYR A C 1
ATOM 855 O O . TYR A 1 106 ? 10.297 6.681 -11.433 1.00 79.75 106 TYR A O 1
ATOM 863 N N . LEU A 1 107 ? 11.564 4.935 -10.823 1.00 79.12 107 LEU A N 1
ATOM 864 C CA . LEU A 1 107 ? 12.703 5.313 -11.663 1.00 79.12 107 LEU A CA 1
ATOM 865 C C . LEU A 1 107 ? 12.318 5.351 -13.149 1.00 79.12 107 LEU A C 1
ATOM 867 O O . LEU A 1 107 ? 12.695 6.287 -13.849 1.00 79.12 107 LEU A O 1
ATOM 871 N N . PHE A 1 108 ? 11.557 4.361 -13.623 1.00 77.75 108 PHE A N 1
ATOM 872 C CA . PHE A 1 108 ? 11.030 4.357 -14.987 1.00 77.75 108 PHE A CA 1
ATOM 873 C C . PHE A 1 108 ? 10.116 5.555 -15.245 1.00 77.75 108 PHE A C 1
ATOM 875 O O . PHE A 1 108 ? 10.309 6.223 -16.255 1.00 77.75 108 PHE A O 1
ATOM 882 N N . ASP A 1 109 ? 9.182 5.872 -14.344 1.00 71.75 109 ASP A N 1
ATOM 883 C CA . ASP A 1 109 ? 8.312 7.048 -14.488 1.00 71.75 109 ASP A CA 1
ATOM 884 C C . ASP A 1 109 ? 9.143 8.339 -14.556 1.00 71.75 109 ASP A C 1
ATOM 886 O O . ASP A 1 109 ? 8.935 9.154 -15.452 1.00 71.75 109 ASP A O 1
ATOM 890 N N . CYS A 1 110 ? 10.172 8.483 -13.710 1.00 68.12 110 CYS A N 1
ATOM 891 C CA . CYS A 1 110 ? 11.105 9.609 -13.776 1.00 68.12 110 CYS A CA 1
ATOM 892 C C . CYS A 1 110 ? 11.858 9.680 -15.112 1.00 68.12 110 CYS A C 1
ATOM 894 O O . CYS A 1 110 ? 11.982 10.765 -15.672 1.00 68.12 110 CYS A O 1
ATOM 896 N N . LEU A 1 111 ? 12.364 8.557 -15.630 1.00 65.00 111 LEU A N 1
ATOM 897 C CA . LEU A 1 111 ? 13.130 8.516 -16.882 1.00 65.00 111 LEU A CA 1
ATOM 898 C C . LEU A 1 111 ? 12.248 8.770 -18.111 1.00 65.00 111 LEU A C 1
ATOM 900 O O . LEU A 1 111 ? 12.654 9.485 -19.023 1.00 65.00 111 LEU A O 1
ATOM 904 N N . VAL A 1 112 ? 11.039 8.209 -18.127 1.00 64.69 112 VAL A N 1
ATOM 905 C CA . VAL A 1 112 ? 10.087 8.316 -19.242 1.00 64.69 112 VAL A CA 1
ATOM 906 C C . VAL A 1 112 ? 9.395 9.680 -19.264 1.00 64.69 112 VAL A C 1
ATOM 908 O O . VAL A 1 112 ? 9.122 10.195 -20.346 1.00 64.69 112 VAL A O 1
ATOM 911 N N . ARG A 1 113 ? 9.133 10.296 -18.101 1.00 53.78 113 ARG A N 1
ATOM 912 C CA . ARG A 1 113 ? 8.518 11.635 -18.002 1.00 53.78 113 ARG A CA 1
ATOM 913 C C . ARG A 1 113 ? 9.513 12.793 -17.899 1.00 53.78 113 ARG A C 1
ATOM 915 O O . ARG A 1 113 ? 9.070 13.938 -17.925 1.00 53.78 113 ARG A O 1
ATOM 922 N N . SER A 1 114 ? 10.823 12.531 -17.857 1.00 45.75 114 SER A N 1
ATOM 923 C CA . SER A 1 114 ? 11.865 13.572 -17.948 1.00 45.75 114 SER A CA 1
ATOM 924 C C . SER A 1 114 ? 12.619 13.623 -19.292 1.00 45.75 114 SER A C 1
ATOM 926 O O . SER A 1 114 ? 13.844 13.767 -19.276 1.00 45.75 114 SER A O 1
ATOM 928 N N . PRO A 1 115 ? 11.989 13.564 -20.484 1.00 41.28 115 PRO A N 1
ATOM 929 C CA . PRO A 1 115 ? 12.627 14.141 -21.652 1.00 41.28 115 PRO A CA 1
ATOM 930 C C . PRO A 1 115 ? 12.464 15.665 -21.537 1.00 41.28 115 PRO A C 1
ATOM 932 O O . PRO A 1 115 ? 11.348 16.169 -21.494 1.00 41.28 115 PRO A O 1
ATOM 935 N N . CYS A 1 116 ? 13.581 16.393 -21.492 1.00 42.72 116 CYS A N 1
ATOM 936 C CA . CYS A 1 116 ? 13.685 17.864 -21.508 1.00 42.72 116 CYS A CA 1
ATOM 937 C C . CYS A 1 116 ? 13.785 18.589 -20.150 1.00 42.72 116 CYS A C 1
ATOM 939 O O . CYS A 1 116 ? 12.976 19.449 -19.817 1.00 42.72 116 CYS A O 1
ATOM 941 N N . GLN A 1 117 ? 14.925 18.421 -19.478 1.00 42.19 117 GLN A N 1
ATOM 942 C CA . GLN A 1 117 ? 15.675 19.585 -18.981 1.00 42.19 117 GLN A CA 1
ATOM 943 C C . GLN A 1 117 ? 17.092 19.562 -19.563 1.00 42.19 117 GLN A C 1
ATOM 945 O O . GLN A 1 117 ? 18.096 19.357 -18.893 1.00 42.19 117 GLN A O 1
ATOM 950 N N . THR A 1 118 ? 17.163 19.776 -20.873 1.00 41.34 118 THR A N 1
ATOM 951 C CA . THR A 1 118 ? 18.377 20.271 -21.523 1.00 41.34 118 THR A CA 1
ATOM 952 C C . THR A 1 118 ? 17.943 21.415 -22.424 1.00 41.34 118 THR A C 1
ATOM 954 O O . THR A 1 118 ? 17.639 21.232 -23.598 1.00 41.34 118 THR A O 1
ATOM 957 N N . ARG A 1 119 ? 17.843 22.614 -21.849 1.00 35.16 119 ARG A N 1
ATOM 958 C CA . ARG A 1 119 ? 17.965 23.846 -22.624 1.00 35.16 119 ARG A CA 1
ATOM 959 C C . ARG A 1 119 ? 19.043 24.697 -21.980 1.00 35.16 119 ARG A C 1
ATOM 961 O O . ARG A 1 119 ? 18.838 25.337 -20.959 1.00 35.16 119 ARG A O 1
ATOM 968 N N . ILE A 1 120 ? 20.199 24.569 -22.614 1.00 38.41 120 ILE A N 1
ATOM 969 C CA . ILE A 1 120 ? 21.296 25.520 -22.679 1.00 38.41 120 ILE A CA 1
ATOM 970 C C . ILE A 1 120 ? 20.711 26.924 -22.879 1.00 38.41 120 ILE A C 1
ATOM 972 O O . ILE A 1 120 ? 19.939 27.105 -23.821 1.00 38.41 120 ILE A O 1
ATOM 976 N N . TYR A 1 121 ? 21.099 27.865 -22.021 1.00 40.09 121 TYR A N 1
ATOM 977 C CA . TYR A 1 121 ? 21.510 29.220 -22.398 1.00 40.09 121 TYR A CA 1
ATOM 978 C C . TYR A 1 121 ? 22.619 29.657 -21.448 1.00 40.09 121 TYR A C 1
ATOM 980 O O . TYR A 1 121 ? 22.440 29.461 -20.225 1.00 40.09 121 TYR A O 1
#

Radius of gyration: 15.79 Å; chains: 1; bounding box: 37×44×36 Å

Secondary structure (DSSP, 8-state):
---SSSTTSSS---HHHHHHHHHHTTTS-SSS--THHHHHHHHHHTSGGGHHHHHHHS--SS----HHHHHHHHHH---TT-------SS--HHHHHHHHHHHHHHHHHHHHH--------

pLDDT: mean 72.32, std 18.18, range [32.47, 90.88]

Foldseek 3Di:
DDDPVVVVPDDDDDLLNLLLVLVLQVPVDPDDPRNPSLVVVQVVCQDPVNVVVVCQQAPPPVDGDDNLSSLCCNQPNRDPPDHDDPDDPDDDPVSVVSVVSSVVVSVCCCVVVPPDPDDDD

Organism: Piscirickettsia salmonis (NCBI:txid1238)